Protein AF-Q5WGK2-F1 (afdb_monomer_lite)

Secondary structure (DSSP, 8-state):
---------S-HHHHHHHHHHHTPPP-PPPTT-EEEEEEE-TTEEEEEE-TT-PEEEEETTTEEEEE-TTT--EEEE---HHHHHHTEEGGGTEEEETTTTEEEEEEESSSTT---EE-TTSSSEEEEEE-TTSSEEEEEETTEEEEEE-

Radius of gyration: 17.13 Å; chains: 1; bounding box: 39×37×50 Å

pLDDT: mean 83.12, std 15.7, range [35.94, 97.88]

Organism: Shouchella clausii (strain KSM-K16) (NCBI:txid66692)

Structure (mmCIF, N/CA/C/O backbone):
data_AF-Q5WGK2-F1
#
_entry.id   AF-Q5WGK2-F1
#
loop_
_atom_site.group_PDB
_atom_site.id
_atom_site.type_symbol
_atom_site.label_atom_id
_atom_site.label_alt_id
_atom_site.label_comp_id
_atom_site.label_asym_id
_atom_site.label_entity_id
_atom_site.label_seq_id
_atom_site.pdbx_PDB_ins_code
_atom_site.Cartn_x
_atom_site.Cartn_y
_atom_site.Cartn_z
_atom_site.occupancy
_atom_site.B_iso_or_equiv
_atom_site.auth_seq_id
_atom_site.auth_comp_id
_atom_site.auth_asym_id
_atom_site.auth_atom_id
_atom_site.pdbx_PDB_model_num
ATOM 1 N N . MET A 1 1 ? 18.086 18.136 32.273 1.00 35.94 1 MET A N 1
ATOM 2 C CA . MET A 1 1 ? 16.801 17.404 32.231 1.00 35.94 1 MET A CA 1
ATOM 3 C C . MET A 1 1 ? 15.804 18.280 31.477 1.00 35.94 1 MET A C 1
ATOM 5 O O . MET A 1 1 ? 15.286 19.228 32.051 1.00 35.94 1 MET A O 1
ATOM 9 N N . PHE A 1 2 ? 15.633 18.073 30.169 1.00 38.12 2 PHE A N 1
ATOM 10 C CA . PHE A 1 2 ? 14.728 18.895 29.360 1.00 38.12 2 PHE A CA 1
ATOM 11 C C . PHE A 1 2 ? 13.293 18.396 29.560 1.00 38.12 2 PHE A C 1
ATOM 13 O O . PHE A 1 2 ? 12.923 17.337 29.058 1.00 38.12 2 PHE A O 1
ATOM 20 N N . LYS A 1 3 ? 12.485 19.131 30.333 1.00 44.16 3 LYS A N 1
ATOM 21 C CA . LYS A 1 3 ? 11.030 18.950 30.327 1.00 44.16 3 LYS A CA 1
ATOM 22 C C . LYS A 1 3 ? 10.516 19.526 29.011 1.00 44.16 3 LYS A C 1
ATOM 24 O O . LYS A 1 3 ? 10.320 20.732 28.906 1.00 44.16 3 LYS A O 1
ATOM 29 N N . ASN A 1 4 ? 10.322 18.674 28.007 1.00 47.16 4 ASN A N 1
ATOM 30 C CA . ASN A 1 4 ? 9.560 19.042 26.819 1.00 47.16 4 ASN A CA 1
ATOM 31 C C . ASN A 1 4 ? 8.103 19.252 27.236 1.00 47.16 4 ASN A C 1
ATOM 33 O O . ASN A 1 4 ? 7.303 18.320 27.239 1.00 47.16 4 ASN A O 1
ATOM 37 N N . ASN A 1 5 ? 7.771 20.483 27.615 1.00 51.44 5 ASN A N 1
ATOM 38 C CA . ASN A 1 5 ? 6.397 20.915 27.797 1.00 51.44 5 ASN A CA 1
ATOM 39 C C . ASN A 1 5 ? 5.806 21.122 26.395 1.00 51.44 5 ASN A C 1
ATOM 41 O O . ASN A 1 5 ? 5.775 22.240 25.886 1.00 51.44 5 ASN A O 1
ATOM 45 N N . LYS A 1 6 ? 5.451 20.027 25.710 1.00 65.31 6 LYS A N 1
ATOM 46 C CA . LYS A 1 6 ? 4.736 20.123 24.435 1.00 65.31 6 LYS A CA 1
ATOM 47 C C . LYS A 1 6 ? 3.353 20.677 24.749 1.00 65.31 6 LYS A C 1
ATOM 49 O O . LYS A 1 6 ? 2.515 19.972 25.300 1.00 65.31 6 LYS A O 1
ATOM 54 N N . GLN A 1 7 ? 3.171 21.959 24.455 1.00 73.75 7 GLN A N 1
ATOM 55 C CA . GLN A 1 7 ? 1.871 22.609 24.474 1.00 73.75 7 GLN A CA 1
ATOM 56 C C . GLN A 1 7 ? 0.924 21.777 23.607 1.00 73.75 7 GLN A C 1
ATOM 58 O O . GLN A 1 7 ? 1.275 21.407 22.486 1.00 73.75 7 GLN A O 1
ATOM 63 N N . GLU A 1 8 ? -0.224 21.410 24.165 1.00 82.06 8 GLU A N 1
ATOM 64 C CA . GLU A 1 8 ? -1.233 20.648 23.441 1.00 82.06 8 GLU A CA 1
ATOM 65 C C . GLU A 1 8 ? -1.736 21.492 22.263 1.00 82.06 8 GLU A C 1
ATOM 67 O O . GLU A 1 8 ? -2.220 22.605 22.462 1.00 82.06 8 GLU A O 1
ATOM 72 N N . ILE A 1 9 ? -1.554 20.985 21.043 1.00 86.06 9 ILE A N 1
ATOM 73 C CA . ILE A 1 9 ? -1.866 21.701 19.795 1.00 86.06 9 ILE A CA 1
ATOM 74 C C . ILE A 1 9 ? -3.283 21.407 19.292 1.00 86.06 9 ILE A C 1
ATOM 76 O O . ILE A 1 9 ? -3.772 22.104 18.408 1.00 86.06 9 ILE A O 1
ATOM 80 N N . ARG A 1 10 ? -3.926 20.362 19.824 1.00 83.38 10 ARG A N 1
ATOM 81 C CA . ARG A 1 10 ? -5.253 19.908 19.399 1.00 83.38 10 ARG A CA 1
ATOM 82 C C . ARG A 1 10 ? -6.356 20.711 20.081 1.00 83.38 10 ARG A C 1
ATOM 84 O O . ARG A 1 10 ? -6.266 21.068 21.253 1.00 83.38 10 ARG A O 1
ATOM 91 N N . THR A 1 11 ? -7.433 20.949 19.346 1.00 89.38 11 THR A N 1
ATOM 92 C CA . THR A 1 11 ? -8.671 21.548 19.849 1.00 89.38 11 THR A CA 1
ATOM 93 C C . THR A 1 11 ? -9.351 20.642 20.879 1.00 89.38 11 THR A C 1
ATOM 95 O O . THR A 1 11 ? -9.173 19.423 20.890 1.00 89.38 11 THR A O 1
ATOM 98 N N . ASN A 1 12 ? -10.225 21.218 21.710 1.00 91.12 12 ASN A N 1
ATOM 99 C CA . ASN A 1 12 ? -11.033 20.444 22.664 1.00 91.12 12 ASN A CA 1
ATOM 100 C C . ASN A 1 12 ? -11.881 19.357 21.978 1.00 91.12 12 ASN A C 1
ATOM 102 O O . ASN A 1 12 ? -12.095 18.291 22.549 1.00 91.12 12 ASN A O 1
ATOM 106 N N . TYR A 1 13 ? -12.348 19.613 20.752 1.00 85.81 13 TYR A N 1
ATOM 107 C CA . TYR A 1 13 ? -13.094 18.637 19.959 1.00 85.81 13 TYR A CA 1
ATOM 108 C C . TYR A 1 13 ? -12.216 17.446 19.550 1.00 85.81 13 TYR A C 1
ATOM 110 O O . TYR A 1 13 ? -12.605 16.296 19.745 1.00 85.81 13 TYR A O 1
ATOM 118 N N . GLU A 1 14 ? -11.009 17.706 19.046 1.00 78.12 14 GLU A N 1
ATOM 119 C CA . GLU A 1 14 ? -10.044 16.663 18.674 1.00 78.12 14 GLU A CA 1
ATOM 120 C C . GLU A 1 14 ? -9.573 15.854 19.888 1.00 78.12 14 GLU A C 1
ATOM 122 O O . GLU A 1 14 ? -9.419 14.637 19.796 1.00 78.12 14 GLU A O 1
ATOM 127 N N . LEU A 1 15 ? -9.400 16.502 21.044 1.00 80.81 15 LEU A N 1
ATOM 128 C CA . LEU A 1 15 ? -9.087 15.823 22.303 1.00 80.81 15 LEU A CA 1
ATOM 129 C C . LEU A 1 15 ? -10.228 14.907 22.761 1.00 80.81 15 LEU A C 1
ATOM 131 O O . LEU A 1 15 ? -9.974 13.766 23.145 1.00 80.81 15 LEU A O 1
ATOM 135 N N . ALA A 1 16 ? -11.480 15.360 22.662 1.00 87.75 16 ALA A N 1
ATOM 136 C CA . ALA A 1 16 ? -12.644 14.535 22.979 1.00 87.75 16 ALA A CA 1
ATOM 137 C C . ALA A 1 16 ? -12.796 13.349 22.008 1.00 87.75 16 ALA A C 1
ATOM 139 O O . ALA A 1 16 ? -13.128 12.238 22.429 1.00 87.75 16 ALA A O 1
ATOM 140 N N . LEU A 1 17 ? -12.519 13.554 20.714 1.00 84.19 17 LEU A N 1
ATOM 141 C CA . LEU A 1 17 ? -12.471 12.473 19.726 1.00 84.19 17 LEU A CA 1
ATOM 142 C C . LEU A 1 17 ? -11.374 11.457 20.051 1.00 84.19 17 LEU A C 1
ATOM 144 O O . LEU A 1 17 ? -11.634 10.255 20.000 1.00 84.19 17 LEU A O 1
ATOM 148 N N . LEU A 1 18 ? -10.176 11.922 20.414 1.00 79.25 18 LEU A N 1
ATOM 149 C CA . LEU A 1 18 ? -9.067 11.059 20.810 1.00 79.25 18 LEU A CA 1
ATOM 150 C C . LEU A 1 18 ? -9.422 10.228 22.043 1.00 79.25 18 LEU A C 1
ATOM 152 O O . LEU A 1 18 ? -9.236 9.015 22.029 1.00 79.25 18 LEU A O 1
ATOM 156 N N . GLU A 1 19 ? -9.958 10.858 23.089 1.00 85.00 19 GLU A N 1
ATOM 157 C CA . GLU A 1 19 ? -10.372 10.163 24.308 1.00 85.00 19 GLU A CA 1
ATOM 158 C C . GLU A 1 19 ? -11.452 9.115 24.004 1.00 85.00 19 GLU A C 1
ATOM 160 O O . GLU A 1 19 ? -11.377 7.978 24.479 1.00 85.00 19 GLU A O 1
ATOM 165 N N . LYS A 1 20 ? -12.439 9.470 23.170 1.00 87.00 20 LYS A N 1
ATOM 166 C CA . LYS A 1 20 ? -13.467 8.532 22.714 1.00 87.00 20 LYS A CA 1
ATOM 167 C C . LYS A 1 20 ? -12.835 7.348 21.987 1.00 87.00 20 LYS A C 1
ATOM 169 O O . LYS A 1 20 ? -13.149 6.216 22.339 1.00 87.00 20 LYS A O 1
ATOM 174 N N . ALA A 1 21 ? -11.941 7.597 21.030 1.00 80.94 21 ALA A N 1
ATOM 175 C CA . ALA A 1 21 ? -11.262 6.561 20.254 1.00 80.94 21 ALA A CA 1
ATOM 176 C C . ALA A 1 21 ? -10.399 5.642 21.135 1.00 80.94 21 ALA A C 1
ATOM 178 O O . ALA A 1 21 ? -10.451 4.427 20.983 1.00 80.94 21 ALA A O 1
ATOM 179 N N . GLN A 1 22 ? -9.665 6.196 22.105 1.00 77.94 22 GLN A N 1
ATOM 180 C CA . GLN A 1 22 ? -8.833 5.432 23.046 1.00 77.94 22 GLN A CA 1
ATOM 181 C C . GLN A 1 22 ? -9.642 4.502 23.957 1.00 77.94 22 GLN A C 1
ATOM 183 O O . GLN A 1 22 ? -9.124 3.480 24.404 1.00 77.94 22 GLN A O 1
ATOM 188 N N . LYS A 1 23 ? -10.905 4.842 24.234 1.00 85.94 23 LYS A N 1
ATOM 189 C CA . LYS A 1 23 ? -11.835 3.999 25.000 1.00 85.94 23 LYS A CA 1
ATOM 190 C C . LYS A 1 23 ? -12.521 2.930 24.145 1.00 85.94 23 LYS A C 1
ATOM 192 O O . LYS A 1 23 ? -13.192 2.064 24.703 1.00 85.94 23 LYS A O 1
ATOM 197 N N . MET A 1 24 ? -12.402 2.983 22.816 1.00 83.81 24 MET A N 1
ATOM 198 C CA . MET A 1 24 ? -13.011 1.977 21.946 1.00 83.81 24 MET A CA 1
ATOM 199 C C . MET A 1 24 ? -12.245 0.659 22.044 1.00 83.81 24 MET A C 1
ATOM 201 O O . MET A 1 24 ? -11.018 0.617 22.023 1.00 83.81 24 MET A O 1
ATOM 205 N N . ILE A 1 25 ? -12.995 -0.437 22.116 1.00 81.88 25 ILE A N 1
ATOM 206 C CA . ILE A 1 25 ? -12.448 -1.789 22.022 1.00 81.88 25 ILE A CA 1
ATOM 207 C C . ILE A 1 25 ? -12.449 -2.163 20.538 1.00 81.88 25 ILE A C 1
ATOM 209 O O . ILE A 1 25 ? -13.521 -2.068 19.933 1.00 81.88 25 ILE A O 1
ATOM 213 N N . PRO A 1 26 ? -11.316 -2.595 19.947 1.00 75.44 26 PRO A N 1
ATOM 214 C CA . PRO A 1 26 ? -11.276 -3.065 18.567 1.00 75.44 26 PRO A CA 1
ATOM 215 C C . PRO A 1 26 ? -12.387 -4.084 18.307 1.00 75.44 26 PRO A C 1
ATOM 217 O O . PRO A 1 26 ? -12.514 -5.072 19.029 1.00 75.44 26 PRO A O 1
ATOM 220 N N . GLN A 1 27 ? -13.213 -3.808 17.304 1.00 79.06 27 GLN A N 1
ATOM 221 C CA . GLN A 1 27 ? -14.273 -4.702 16.851 1.00 79.06 27 GLN A CA 1
ATOM 222 C C . GLN A 1 27 ? -13.919 -5.246 15.471 1.00 79.06 27 GLN A C 1
ATOM 224 O O . GLN A 1 27 ? -13.028 -4.728 14.793 1.00 79.06 27 GLN A O 1
ATOM 229 N N . VAL A 1 28 ? -14.651 -6.271 15.038 1.00 81.94 28 VAL A N 1
ATOM 230 C CA . VAL A 1 28 ? -14.631 -6.672 13.630 1.00 81.94 28 VAL A CA 1
ATOM 231 C C . VAL A 1 28 ? -15.044 -5.486 12.744 1.00 81.94 28 VAL A C 1
ATOM 233 O O . VAL A 1 28 ? -15.885 -4.682 13.167 1.00 81.94 28 VAL A O 1
ATOM 236 N N . PRO A 1 29 ? -14.467 -5.348 11.537 1.00 83.56 29 PRO A N 1
ATOM 237 C CA . PRO A 1 29 ? -14.863 -4.298 10.607 1.00 83.56 29 PRO A CA 1
ATOM 238 C C . PRO A 1 29 ? -16.385 -4.296 10.380 1.00 83.56 29 PRO A C 1
ATOM 240 O O . PRO A 1 29 ? -16.986 -5.369 10.268 1.00 83.56 29 PRO A O 1
ATOM 243 N N . PRO A 1 30 ? -17.031 -3.117 10.339 1.00 84.75 30 PRO A N 1
ATOM 244 C CA . PRO A 1 30 ? -18.463 -3.036 10.095 1.00 84.75 30 PRO A CA 1
ATOM 245 C C . PRO A 1 30 ? -18.776 -3.445 8.655 1.00 84.75 30 PRO A C 1
ATOM 247 O O . PRO A 1 30 ? -18.051 -3.079 7.731 1.00 84.75 30 PRO A O 1
ATOM 250 N N . LEU A 1 31 ? -19.900 -4.133 8.445 1.00 84.50 31 LEU A N 1
ATOM 251 C CA . LEU A 1 31 ? -20.378 -4.433 7.095 1.00 84.50 31 LEU A CA 1
ATOM 252 C C . LEU A 1 31 ? -20.529 -3.140 6.264 1.00 84.50 31 LEU A C 1
ATOM 254 O O . LEU A 1 31 ? -20.950 -2.117 6.810 1.00 84.50 31 LEU A O 1
ATOM 258 N N . PRO A 1 32 ? -20.231 -3.169 4.951 1.00 88.75 32 PRO A N 1
ATOM 259 C CA . PRO A 1 32 ? -19.811 -4.332 4.153 1.00 88.75 32 PRO A CA 1
ATOM 260 C C . PRO A 1 32 ? -18.329 -4.726 4.286 1.00 88.75 32 PRO A C 1
ATOM 262 O O . PRO A 1 32 ? -17.939 -5.761 3.756 1.00 88.75 32 PRO A O 1
ATOM 265 N N . TRP A 1 33 ? -17.518 -3.950 5.006 1.00 88.62 33 TRP A N 1
ATOM 266 C CA . TRP A 1 33 ? -16.079 -4.171 5.095 1.00 88.62 33 TRP A CA 1
ATOM 267 C C . TRP A 1 33 ? -15.734 -5.479 5.799 1.00 88.62 33 TRP A C 1
ATOM 269 O O . TRP A 1 33 ? -16.284 -5.816 6.848 1.00 88.62 33 TRP A O 1
ATOM 279 N N . ARG A 1 34 ? -14.772 -6.203 5.234 1.00 88.12 34 ARG A N 1
ATOM 280 C CA . ARG A 1 34 ? -14.210 -7.432 5.798 1.00 88.12 34 ARG A CA 1
ATOM 281 C C . ARG A 1 34 ? -12.701 -7.399 5.654 1.00 88.12 34 ARG A C 1
ATOM 283 O O . ARG A 1 34 ? -12.185 -6.831 4.696 1.00 88.12 34 ARG A O 1
ATOM 290 N N . GLN A 1 35 ? -11.992 -8.010 6.600 1.00 88.31 35 GLN A N 1
ATOM 291 C CA . GLN A 1 35 ? -10.575 -8.294 6.396 1.00 88.31 35 GLN A CA 1
ATOM 292 C C . GLN A 1 35 ? -10.460 -9.279 5.231 1.00 88.31 35 GLN A C 1
ATOM 294 O O . GLN A 1 35 ? -11.032 -10.366 5.293 1.00 88.31 35 GLN A O 1
ATOM 299 N N . GLN A 1 36 ? -9.747 -8.872 4.186 1.00 88.44 36 GLN A N 1
ATOM 300 C CA . GLN A 1 36 ? -9.666 -9.605 2.933 1.00 88.44 36 GLN A CA 1
ATOM 301 C C . GLN A 1 36 ? -8.393 -10.441 2.848 1.00 88.44 36 GLN A C 1
ATOM 303 O O . GLN A 1 36 ? -8.455 -11.642 2.606 1.00 88.44 36 GLN A O 1
ATOM 308 N N . THR A 1 37 ? -7.234 -9.821 3.067 1.00 88.81 37 THR A N 1
ATOM 309 C CA . THR A 1 37 ? -5.951 -10.522 3.001 1.00 88.81 37 THR A CA 1
ATOM 310 C C . THR A 1 37 ? -4.912 -9.905 3.932 1.00 88.81 37 THR A C 1
ATOM 312 O O . THR A 1 37 ? -5.031 -8.752 4.358 1.00 88.81 37 THR A O 1
ATOM 315 N N . VAL A 1 38 ? -3.898 -10.701 4.265 1.00 88.44 38 VAL A N 1
ATOM 316 C CA . VAL A 1 38 ? -2.712 -10.284 5.015 1.00 88.44 38 VAL A CA 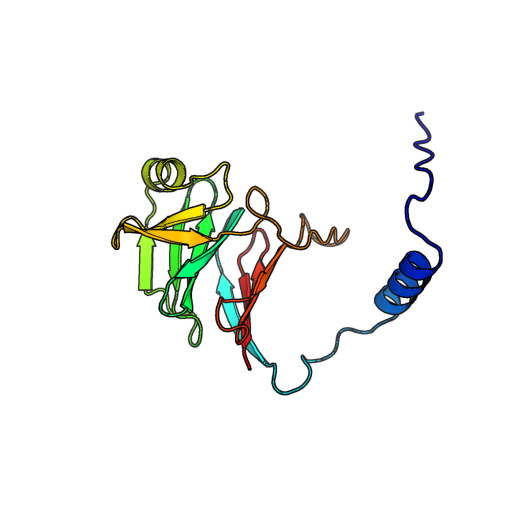1
ATOM 317 C C . VAL A 1 38 ? -1.498 -10.616 4.163 1.00 88.44 38 VAL A C 1
ATOM 319 O O . VAL A 1 38 ? -1.255 -11.776 3.837 1.00 88.44 38 VAL A O 1
ATOM 322 N N . LEU A 1 39 ? -0.732 -9.591 3.810 1.00 89.62 39 LEU A N 1
ATOM 323 C CA . LEU A 1 39 ? 0.481 -9.713 3.017 1.00 89.62 39 LEU A CA 1
ATOM 324 C C . LEU A 1 39 ? 1.687 -9.601 3.938 1.00 89.62 39 LEU A C 1
ATOM 326 O O . LEU A 1 39 ? 1.907 -8.559 4.550 1.00 89.62 39 LEU A O 1
ATOM 330 N N . SER A 1 40 ? 2.490 -10.656 4.024 1.00 84.88 40 SER A N 1
ATOM 331 C CA . SER A 1 40 ? 3.766 -10.607 4.739 1.00 84.88 40 SER A CA 1
ATOM 332 C C . SER A 1 40 ? 4.857 -10.039 3.837 1.00 84.88 40 SER A C 1
ATOM 334 O O . SER A 1 40 ? 5.131 -10.581 2.765 1.00 84.88 40 SER A O 1
ATOM 336 N N . ALA A 1 41 ? 5.512 -8.970 4.285 1.00 83.69 41 ALA A N 1
ATOM 337 C CA . ALA A 1 41 ? 6.649 -8.376 3.593 1.00 83.69 41 ALA A CA 1
ATOM 338 C C . ALA A 1 41 ? 7.569 -7.683 4.602 1.00 83.69 41 ALA A C 1
ATOM 340 O O . ALA A 1 41 ? 7.106 -6.976 5.486 1.00 83.69 41 ALA A O 1
ATOM 341 N N . SER A 1 42 ? 8.879 -7.875 4.476 1.00 82.25 42 SER A N 1
ATOM 342 C CA . SER A 1 42 ? 9.841 -7.219 5.365 1.00 82.25 42 SER A CA 1
ATOM 343 C C . SER A 1 42 ? 10.173 -5.822 4.852 1.00 82.25 42 SER A C 1
ATOM 345 O O . SER A 1 42 ? 10.418 -5.641 3.658 1.00 82.25 42 SER A O 1
ATOM 347 N N . GLY A 1 43 ? 10.216 -4.848 5.758 1.00 85.38 43 GLY A N 1
ATOM 348 C CA . GLY A 1 43 ? 10.702 -3.499 5.485 1.00 85.38 43 GLY A CA 1
ATOM 349 C C . GLY A 1 43 ? 9.819 -2.695 4.537 1.00 85.38 43 GLY A C 1
ATOM 350 O O . GLY A 1 43 ? 10.358 -1.923 3.752 1.00 85.38 43 GLY A O 1
ATOM 351 N N . VAL A 1 44 ? 8.494 -2.888 4.558 1.00 88.94 44 VAL A N 1
ATOM 352 C CA . VAL A 1 44 ? 7.581 -2.104 3.706 1.00 88.94 44 VAL A CA 1
ATOM 353 C C . VAL A 1 44 ? 7.665 -0.622 4.078 1.00 88.94 44 VAL A C 1
ATOM 355 O O . VAL A 1 44 ? 7.392 -0.251 5.220 1.00 88.94 44 VAL A O 1
ATOM 358 N N . ILE A 1 45 ? 8.028 0.212 3.102 1.00 87.81 45 ILE A N 1
ATOM 359 C CA . ILE A 1 45 ? 8.151 1.671 3.243 1.00 87.81 45 ILE A CA 1
ATOM 360 C C . ILE A 1 45 ? 7.0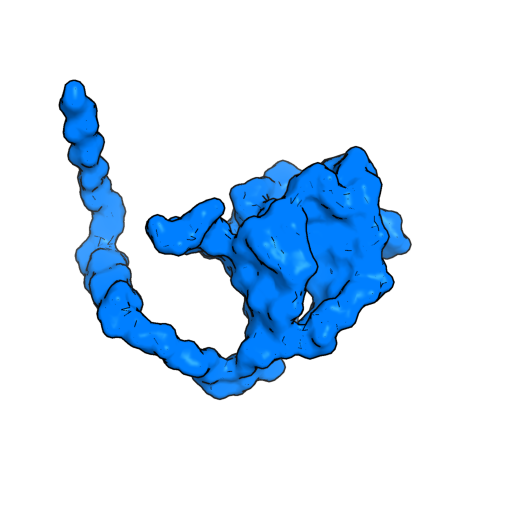73 2.432 2.482 1.00 87.81 45 ILE A C 1
ATOM 362 O O . ILE A 1 45 ? 6.733 3.543 2.882 1.00 87.81 45 ILE A O 1
ATOM 366 N N . ALA A 1 46 ? 6.508 1.839 1.434 1.00 90.25 46 ALA A N 1
ATOM 367 C CA . ALA A 1 46 ? 5.427 2.426 0.660 1.00 90.25 46 ALA A CA 1
ATOM 368 C C . ALA A 1 46 ? 4.554 1.339 0.038 1.00 90.25 46 ALA A C 1
ATOM 370 O O . ALA A 1 46 ? 4.967 0.184 -0.098 1.00 90.25 46 ALA A O 1
ATOM 371 N N . ALA A 1 47 ? 3.332 1.704 -0.315 1.00 93.00 47 ALA A N 1
ATOM 372 C CA . ALA A 1 47 ? 2.394 0.821 -0.972 1.00 93.00 47 ALA A CA 1
ATOM 373 C C . ALA A 1 47 ? 1.405 1.604 -1.839 1.00 93.00 47 ALA A C 1
ATOM 375 O O . ALA A 1 47 ? 1.216 2.803 -1.648 1.00 93.00 47 ALA A O 1
ATOM 376 N N . GLY A 1 48 ? 0.762 0.913 -2.773 1.00 93.56 48 GLY A N 1
ATOM 377 C CA . GLY A 1 48 ? -0.220 1.497 -3.682 1.00 93.56 48 GLY A CA 1
ATOM 378 C C . GLY A 1 48 ? -1.017 0.428 -4.420 1.00 93.56 48 GLY A C 1
ATOM 379 O O . GLY A 1 48 ? -0.932 -0.760 -4.091 1.00 93.56 48 GLY A O 1
ATOM 380 N N . TRP A 1 49 ? -1.779 0.862 -5.422 1.00 95.94 49 TRP A N 1
ATOM 381 C CA . TRP A 1 49 ? -2.564 -0.010 -6.293 1.00 95.94 49 TRP A CA 1
ATOM 382 C C . TRP A 1 49 ? -2.287 0.297 -7.757 1.00 95.94 49 TRP A C 1
ATOM 384 O O . TRP A 1 49 ? -2.150 1.463 -8.117 1.00 95.94 49 TRP A O 1
ATOM 394 N N . ASP A 1 50 ? -2.248 -0.745 -8.586 1.00 96.12 50 ASP A N 1
ATOM 395 C CA . ASP A 1 50 ? -2.295 -0.588 -10.039 1.00 96.12 50 ASP A CA 1
ATOM 396 C C . ASP A 1 50 ? -3.743 -0.383 -10.515 1.00 96.12 50 ASP A C 1
ATOM 398 O O . ASP A 1 50 ? -4.708 -0.458 -9.747 1.00 96.12 50 ASP A O 1
ATOM 402 N N . SER A 1 51 ? -3.908 -0.152 -11.811 1.00 94.38 51 SER A N 1
ATOM 403 C CA . SER A 1 51 ? -5.192 0.023 -12.497 1.00 94.38 51 SER A CA 1
ATOM 404 C C . SER A 1 51 ? -6.130 -1.180 -12.394 1.00 94.38 51 SER A C 1
ATOM 406 O O . SER A 1 51 ? -7.334 -1.038 -12.606 1.00 94.38 51 SER A O 1
ATOM 408 N N . LYS A 1 52 ? -5.607 -2.366 -12.065 1.00 95.19 52 LYS A N 1
ATOM 409 C CA . LYS A 1 52 ? -6.383 -3.589 -11.810 1.00 95.19 52 LYS A CA 1
ATOM 410 C C . LYS A 1 52 ? -6.646 -3.806 -10.319 1.00 95.19 52 LYS A C 1
ATOM 412 O O . LYS A 1 52 ? -7.186 -4.841 -9.937 1.00 95.19 52 LYS A O 1
ATOM 417 N N . GLU A 1 53 ? -6.263 -2.844 -9.489 1.00 93.62 53 GLU A N 1
ATOM 418 C CA . GLU A 1 53 ? -6.274 -2.909 -8.037 1.00 93.62 53 GLU A CA 1
ATOM 419 C C . GLU A 1 53 ? -5.510 -4.104 -7.459 1.00 93.62 53 GLU A C 1
ATOM 421 O O . GLU A 1 53 ? -5.877 -4.639 -6.406 1.00 93.62 53 GLU A O 1
ATOM 426 N N . ASN A 1 54 ? -4.434 -4.526 -8.119 1.00 96.50 54 ASN A N 1
ATOM 427 C CA . ASN A 1 54 ? -3.415 -5.325 -7.459 1.00 96.50 54 ASN A CA 1
ATOM 428 C C . ASN A 1 54 ? -2.635 -4.434 -6.500 1.00 96.50 54 ASN A C 1
ATOM 430 O O . ASN A 1 54 ? -2.433 -3.248 -6.742 1.00 96.50 54 ASN A O 1
ATOM 434 N N . ILE A 1 55 ? -2.182 -5.028 -5.408 1.00 96.38 55 ILE A N 1
ATOM 435 C CA . ILE A 1 55 ? -1.473 -4.343 -4.341 1.00 96.38 55 ILE A CA 1
ATOM 436 C C . ILE A 1 55 ? 0.014 -4.343 -4.640 1.00 96.38 55 ILE A C 1
ATOM 438 O O . ILE A 1 55 ? 0.635 -5.405 -4.762 1.00 96.38 55 ILE A O 1
ATOM 442 N N . ILE A 1 56 ? 0.586 -3.147 -4.651 1.00 96.50 56 ILE A N 1
ATOM 443 C CA . ILE A 1 56 ? 2.016 -2.918 -4.758 1.00 96.50 56 ILE A CA 1
ATOM 444 C C . ILE A 1 56 ? 2.556 -2.666 -3.356 1.00 96.50 56 ILE A C 1
ATOM 446 O O . ILE A 1 56 ? 2.078 -1.775 -2.659 1.00 96.50 56 ILE A O 1
ATOM 450 N N . LEU A 1 57 ? 3.547 -3.457 -2.942 1.00 95.31 57 LEU A N 1
ATOM 451 C CA . LEU A 1 57 ? 4.308 -3.242 -1.710 1.00 95.31 57 LEU A CA 1
ATOM 452 C C . LEU A 1 57 ? 5.759 -2.942 -2.067 1.00 95.31 57 LEU A C 1
ATOM 454 O O . LEU A 1 57 ? 6.421 -3.779 -2.680 1.00 95.31 57 LEU A O 1
ATOM 458 N N . ILE A 1 58 ? 6.256 -1.785 -1.643 1.00 94.69 58 ILE A N 1
ATOM 459 C CA . ILE A 1 58 ? 7.633 -1.332 -1.836 1.00 94.69 58 ILE A CA 1
ATOM 460 C C . ILE A 1 58 ? 8.377 -1.509 -0.516 1.00 94.69 58 ILE A C 1
ATOM 462 O O . ILE A 1 58 ? 7.979 -0.965 0.518 1.00 94.69 58 ILE A O 1
ATOM 466 N N . SER A 1 59 ? 9.458 -2.280 -0.553 1.00 92.31 59 SER A N 1
ATOM 467 C CA . SER A 1 59 ? 10.284 -2.601 0.604 1.00 92.31 59 SER A CA 1
ATOM 468 C C . SER A 1 59 ? 11.653 -1.936 0.500 1.00 92.31 59 SER A C 1
ATOM 470 O O . SER A 1 59 ? 12.356 -2.110 -0.496 1.00 92.31 59 SER A O 1
ATOM 472 N N . SER A 1 60 ? 12.082 -1.272 1.572 1.00 86.31 60 SER A N 1
ATOM 473 C CA . SER A 1 60 ? 13.449 -0.759 1.685 1.00 86.31 60 SER A CA 1
ATOM 474 C C . SER A 1 60 ? 14.454 -1.902 1.538 1.00 86.31 60 SER A C 1
ATOM 476 O O . SER A 1 60 ? 14.303 -2.951 2.173 1.00 86.31 60 SER A O 1
ATOM 478 N N . ASN A 1 61 ? 15.465 -1.711 0.686 1.00 87.19 61 ASN A N 1
ATOM 479 C CA . ASN A 1 61 ? 16.538 -2.676 0.427 1.00 87.19 61 ASN A CA 1
ATOM 480 C C . ASN A 1 61 ? 16.067 -4.085 -0.006 1.00 87.19 61 ASN A C 1
ATOM 482 O O . ASN A 1 61 ? 16.794 -5.065 0.163 1.00 87.19 61 ASN A O 1
ATOM 486 N N . SER A 1 62 ? 14.843 -4.234 -0.531 1.00 92.00 62 SER A N 1
ATOM 487 C CA . SER A 1 62 ? 14.327 -5.545 -0.962 1.00 92.00 62 SER A CA 1
ATOM 488 C C . SER A 1 62 ? 13.499 -5.516 -2.253 1.00 92.00 62 SER A C 1
ATOM 490 O O . SER A 1 62 ? 12.970 -6.555 -2.661 1.00 92.00 62 SER A O 1
ATOM 492 N N . GLY A 1 63 ? 13.382 -4.351 -2.887 1.00 95.38 63 GLY A N 1
ATOM 493 C CA . GLY A 1 63 ? 12.587 -4.143 -4.094 1.00 95.38 63 GLY A CA 1
ATOM 494 C C . GLY A 1 63 ? 11.087 -4.058 -3.808 1.00 95.38 63 GLY A C 1
ATOM 495 O O . GLY A 1 63 ? 10.676 -3.676 -2.710 1.00 95.38 63 GLY A O 1
ATOM 496 N N . TYR A 1 64 ? 10.249 -4.448 -4.767 1.00 96.62 64 TYR A N 1
ATOM 497 C CA . TYR A 1 64 ? 8.791 -4.373 -4.637 1.00 96.62 64 TYR A CA 1
ATOM 498 C C . TYR A 1 64 ? 8.092 -5.674 -5.063 1.00 96.62 64 TYR A C 1
ATOM 500 O O . TYR A 1 64 ? 8.656 -6.532 -5.746 1.00 96.62 64 TYR A O 1
ATOM 508 N N . SER A 1 65 ? 6.848 -5.870 -4.627 1.00 97.25 65 SER A N 1
ATOM 509 C CA . SER A 1 65 ? 5.974 -6.936 -5.136 1.00 97.25 65 SER A CA 1
ATOM 510 C C . SER A 1 65 ? 4.632 -6.410 -5.605 1.00 97.25 65 SER A C 1
ATOM 512 O O . SER A 1 65 ? 4.114 -5.450 -5.044 1.00 97.25 65 SER A O 1
ATOM 514 N N . ILE A 1 66 ? 4.054 -7.120 -6.573 1.00 97.50 66 ILE A N 1
ATOM 515 C CA . ILE A 1 66 ? 2.665 -6.973 -7.010 1.00 97.50 66 ILE A CA 1
ATOM 516 C C . ILE A 1 66 ? 1.904 -8.202 -6.520 1.00 97.50 66 ILE A C 1
ATOM 518 O O . ILE A 1 66 ? 2.353 -9.336 -6.711 1.00 97.50 66 ILE A O 1
ATOM 522 N N . ASN A 1 67 ? 0.770 -7.991 -5.862 1.00 96.94 67 ASN A N 1
ATOM 523 C CA . ASN A 1 67 ? 0.006 -9.042 -5.202 1.00 96.94 67 ASN A CA 1
ATOM 524 C C . ASN A 1 67 ? -1.472 -8.878 -5.541 1.00 96.94 67 ASN A C 1
ATOM 526 O O . ASN A 1 67 ? -2.002 -7.771 -5.510 1.00 96.94 67 ASN A O 1
ATOM 530 N N . HIS A 1 68 ? -2.156 -9.973 -5.830 1.00 95.38 68 HIS A N 1
ATOM 531 C CA . HIS A 1 68 ? -3.585 -9.954 -6.074 1.00 95.38 68 HIS A CA 1
ATOM 532 C C . HIS A 1 68 ? -4.315 -9.507 -4.799 1.00 95.38 68 HIS A C 1
ATOM 534 O O . HIS A 1 68 ? -4.165 -10.119 -3.741 1.00 95.38 68 HIS A O 1
ATOM 540 N N . SER A 1 69 ? -5.140 -8.465 -4.886 1.00 88.44 69 SER A N 1
ATOM 541 C CA . SER A 1 69 ? -5.784 -7.839 -3.718 1.00 88.44 69 SER A CA 1
ATOM 542 C C . SER A 1 69 ? -6.728 -8.764 -2.954 1.00 88.44 69 SER A C 1
ATOM 544 O O . SER A 1 69 ? -6.757 -8.755 -1.726 1.00 88.44 69 SER A O 1
ATOM 546 N N . MET A 1 70 ? -7.490 -9.586 -3.676 1.00 87.50 70 MET A N 1
ATOM 547 C CA . MET A 1 70 ? -8.479 -10.482 -3.068 1.00 87.50 70 MET A CA 1
ATOM 548 C C . MET A 1 70 ? -7.861 -11.720 -2.402 1.00 87.50 70 MET A C 1
ATOM 550 O O . MET A 1 70 ? -8.264 -12.099 -1.306 1.00 87.50 70 MET A O 1
ATOM 554 N N . THR A 1 71 ? -6.896 -12.372 -3.054 1.00 90.62 71 THR A N 1
ATOM 555 C CA . THR A 1 71 ? -6.323 -13.648 -2.590 1.00 90.62 71 THR A CA 1
ATOM 556 C C . THR A 1 71 ? -5.032 -13.463 -1.796 1.00 90.62 71 THR A C 1
ATOM 558 O O . THR A 1 71 ? -4.640 -14.347 -1.042 1.00 90.62 71 THR A O 1
ATOM 561 N N . GLY A 1 72 ? -4.359 -12.323 -1.955 1.00 90.50 72 GLY A N 1
ATOM 562 C CA . GLY A 1 72 ? -3.003 -12.095 -1.466 1.00 90.50 72 GLY A CA 1
ATOM 563 C C . GLY A 1 72 ? -1.917 -12.840 -2.244 1.00 90.50 72 GLY A C 1
ATOM 564 O O . GLY A 1 72 ? -0.756 -12.813 -1.840 1.00 90.50 72 GLY A O 1
ATOM 565 N N . GLU A 1 73 ? -2.262 -13.515 -3.344 1.00 94.94 73 GLU A N 1
ATOM 566 C CA . GLU A 1 73 ? -1.290 -14.235 -4.163 1.00 94.94 73 GLU A CA 1
ATOM 567 C C . GLU A 1 73 ? -0.279 -13.264 -4.775 1.00 94.94 73 GLU A C 1
ATOM 569 O O . GLU A 1 73 ? -0.643 -12.242 -5.357 1.00 94.94 73 GLU A O 1
ATOM 574 N N . ARG A 1 74 ? 1.009 -13.585 -4.666 1.00 95.94 74 ARG A N 1
ATOM 575 C CA . ARG A 1 74 ? 2.064 -12.755 -5.240 1.00 95.94 74 ARG A CA 1
ATOM 576 C C . ARG A 1 74 ? 2.167 -12.998 -6.742 1.00 95.94 74 ARG A C 1
ATOM 578 O O . ARG A 1 74 ? 2.654 -14.043 -7.161 1.00 95.94 74 ARG A O 1
ATOM 585 N N . ILE A 1 75 ? 1.780 -11.993 -7.518 1.00 96.94 75 ILE A N 1
ATOM 586 C CA . ILE A 1 75 ? 1.858 -11.979 -8.982 1.00 96.94 75 ILE A CA 1
ATOM 587 C C . ILE A 1 75 ? 3.313 -11.792 -9.421 1.00 96.94 75 ILE A C 1
ATOM 589 O O . ILE A 1 75 ? 3.791 -12.473 -10.324 1.00 96.94 75 ILE A O 1
ATOM 593 N N . LEU A 1 76 ? 4.033 -10.883 -8.758 1.00 96.62 76 LEU A N 1
ATOM 594 C CA . LEU A 1 76 ? 5.414 -10.549 -9.093 1.00 96.62 76 LEU A CA 1
ATOM 595 C C . LEU A 1 76 ? 6.222 -10.197 -7.842 1.00 96.62 76 LEU A C 1
ATOM 597 O O . LEU A 1 76 ? 5.705 -9.617 -6.884 1.00 96.62 76 LEU A O 1
ATOM 601 N N . ARG A 1 77 ? 7.517 -10.533 -7.862 1.00 96.12 77 ARG A N 1
ATOM 602 C CA . ARG A 1 77 ? 8.517 -9.985 -6.941 1.00 96.12 77 ARG A CA 1
ATOM 603 C C . ARG A 1 77 ? 9.745 -9.544 -7.720 1.00 96.12 77 ARG A C 1
ATOM 605 O O . ARG A 1 77 ? 10.472 -10.403 -8.214 1.00 96.12 77 ARG A O 1
ATOM 612 N N . ASP A 1 78 ? 10.002 -8.245 -7.725 1.00 96.88 78 ASP A N 1
ATOM 613 C CA . ASP A 1 78 ? 11.294 -7.698 -8.112 1.00 96.88 78 ASP A CA 1
ATOM 614 C C . ASP A 1 78 ? 12.142 -7.501 -6.843 1.00 96.88 78 ASP A C 1
ATOM 616 O O . ASP A 1 78 ? 11.633 -7.132 -5.781 1.00 96.88 78 ASP A O 1
ATOM 620 N N . ARG A 1 79 ? 13.429 -7.833 -6.925 1.00 96.31 79 ARG A N 1
ATOM 621 C CA . ARG A 1 79 ? 14.400 -7.657 -5.834 1.00 96.31 79 ARG A CA 1
ATOM 622 C C . ARG A 1 79 ? 15.472 -6.623 -6.169 1.00 96.31 79 ARG A C 1
ATOM 624 O O . ARG A 1 79 ? 16.329 -6.385 -5.324 1.00 96.31 79 ARG A O 1
ATOM 631 N N . ASP A 1 80 ? 15.438 -6.046 -7.365 1.00 96.56 80 ASP A N 1
ATOM 632 C CA . ASP A 1 80 ? 16.347 -4.991 -7.784 1.00 96.56 80 ASP A CA 1
ATOM 633 C C . ASP A 1 80 ? 15.991 -3.693 -7.047 1.00 96.56 80 ASP A C 1
ATOM 635 O O . ASP A 1 80 ? 14.972 -3.041 -7.307 1.00 96.56 80 ASP A O 1
ATOM 639 N N . THR A 1 81 ? 16.809 -3.368 -6.050 1.00 95.00 81 THR A N 1
ATOM 640 C CA . THR A 1 81 ? 16.633 -2.195 -5.194 1.00 95.00 81 THR A CA 1
ATOM 641 C C . THR A 1 81 ? 16.863 -0.914 -5.967 1.00 95.00 81 THR A C 1
ATOM 643 O O . THR A 1 81 ? 16.046 -0.006 -5.865 1.00 95.00 81 THR A O 1
ATOM 646 N N . ASP A 1 82 ? 17.898 -0.877 -6.804 1.00 95.50 82 ASP A N 1
ATOM 647 C CA . ASP A 1 82 ? 18.270 0.310 -7.567 1.00 95.50 82 ASP A CA 1
ATOM 648 C C . ASP A 1 82 ? 17.173 0.632 -8.581 1.00 95.50 82 ASP A C 1
ATOM 650 O O . ASP A 1 82 ? 16.740 1.777 -8.706 1.00 95.50 82 ASP A O 1
ATOM 654 N N . ARG A 1 83 ? 16.651 -0.387 -9.273 1.00 95.44 83 ARG A N 1
ATOM 655 C CA . ARG A 1 83 ? 15.502 -0.233 -10.175 1.00 95.44 83 ARG A CA 1
ATOM 656 C C . ARG A 1 83 ? 14.263 0.249 -9.429 1.00 95.44 83 ARG A C 1
ATOM 658 O O . ARG A 1 83 ? 13.554 1.112 -9.927 1.00 95.44 83 ARG A O 1
ATOM 665 N N . THR A 1 84 ? 14.006 -0.279 -8.235 1.00 95.75 84 THR A N 1
ATOM 666 C CA . THR A 1 84 ? 12.857 0.146 -7.423 1.00 95.75 84 THR A CA 1
ATOM 667 C C . THR A 1 84 ? 12.983 1.611 -7.008 1.00 95.75 84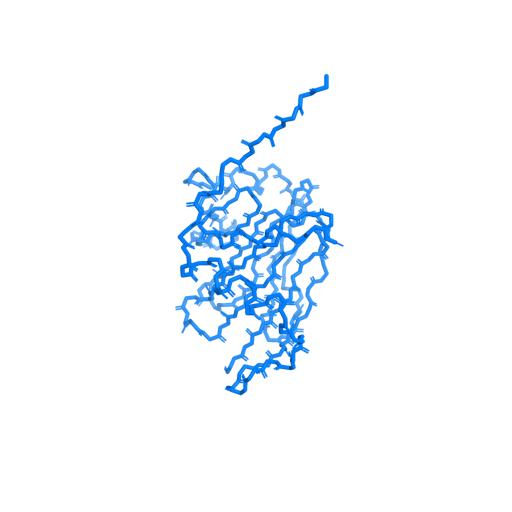 THR A C 1
ATOM 669 O O . THR A 1 84 ? 12.042 2.377 -7.188 1.00 95.75 84 THR A O 1
ATOM 672 N N . GLU A 1 85 ? 14.143 2.019 -6.497 1.00 92.50 85 GLU A N 1
ATOM 673 C CA . GLU A 1 85 ? 14.396 3.385 -6.028 1.00 92.50 85 GLU A CA 1
ATOM 674 C C . GLU A 1 85 ? 14.358 4.404 -7.170 1.00 92.50 85 GLU A C 1
ATOM 676 O O . GLU A 1 85 ? 13.716 5.444 -7.040 1.00 92.50 85 GLU A O 1
ATOM 681 N N . ASN A 1 86 ? 14.948 4.077 -8.323 1.00 95.50 86 ASN A N 1
ATOM 682 C CA . ASN A 1 86 ? 14.922 4.933 -9.514 1.00 95.50 86 ASN A CA 1
ATOM 683 C C . ASN A 1 86 ? 13.510 5.136 -10.091 1.00 95.50 86 ASN A C 1
ATOM 685 O O . ASN A 1 86 ? 13.277 6.087 -10.838 1.00 95.50 86 ASN A O 1
ATOM 689 N N . ASN A 1 87 ? 12.572 4.250 -9.754 1.00 96.31 87 ASN A N 1
ATOM 690 C CA . ASN A 1 87 ? 11.186 4.293 -10.207 1.00 96.31 87 ASN A CA 1
ATOM 691 C C . ASN A 1 87 ? 10.234 4.958 -9.199 1.00 96.31 87 ASN A C 1
ATOM 693 O O . ASN A 1 87 ? 9.051 5.124 -9.503 1.00 96.31 87 ASN A O 1
ATOM 697 N N . ILE A 1 88 ? 10.726 5.370 -8.027 1.00 93.56 88 ILE A N 1
ATOM 698 C CA . ILE A 1 88 ? 9.995 6.250 -7.113 1.00 93.56 88 ILE A CA 1
ATOM 699 C C . ILE A 1 88 ? 10.190 7.690 -7.592 1.00 93.56 88 ILE A C 1
ATOM 701 O O . ILE A 1 88 ? 11.306 8.202 -7.654 1.00 93.56 88 ILE A O 1
ATOM 705 N N . ILE A 1 89 ? 9.091 8.362 -7.925 1.00 92.81 89 ILE A N 1
ATOM 706 C CA . ILE A 1 89 ? 9.107 9.704 -8.515 1.00 92.81 89 ILE A CA 1
ATOM 707 C C . ILE A 1 89 ? 8.281 10.681 -7.676 1.00 92.81 89 ILE A C 1
ATOM 709 O O . ILE A 1 89 ? 7.747 10.336 -6.620 1.00 92.81 89 ILE A O 1
ATOM 713 N N . ASP A 1 90 ? 8.207 11.929 -8.144 1.00 87.88 90 ASP A N 1
ATOM 714 C CA . ASP A 1 90 ? 7.384 12.985 -7.548 1.00 87.88 90 ASP A CA 1
ATOM 715 C C . ASP A 1 90 ? 7.605 13.120 -6.033 1.00 87.88 90 ASP A C 1
ATOM 717 O O . ASP A 1 90 ? 6.679 13.124 -5.231 1.00 87.88 90 ASP A O 1
ATOM 721 N N . ARG A 1 91 ? 8.883 13.148 -5.625 1.00 85.69 91 ARG A N 1
ATOM 722 C CA . ARG A 1 91 ? 9.306 13.249 -4.215 1.00 85.69 91 ARG A CA 1
ATOM 723 C C . ARG A 1 91 ? 8.748 12.135 -3.316 1.00 85.69 91 ARG A C 1
ATOM 725 O O . ARG A 1 91 ? 8.501 12.372 -2.137 1.00 85.69 91 ARG A O 1
ATOM 732 N N . GLY A 1 92 ? 8.570 10.935 -3.864 1.00 84.31 92 GLY A N 1
ATOM 733 C CA . GLY A 1 92 ? 8.054 9.789 -3.118 1.00 84.31 92 GLY A CA 1
ATOM 734 C C . GLY A 1 92 ? 6.533 9.704 -3.087 1.00 84.31 92 GLY A C 1
ATOM 735 O O . GLY A 1 92 ? 5.996 8.923 -2.312 1.00 84.31 92 GLY A O 1
ATOM 736 N N . LEU A 1 93 ? 5.818 10.496 -3.888 1.00 86.81 93 LEU A N 1
ATOM 737 C CA . LEU A 1 93 ? 4.357 10.418 -3.967 1.00 86.81 93 LEU A CA 1
ATOM 738 C C . LEU A 1 93 ? 3.886 9.355 -4.961 1.00 86.81 93 LEU A C 1
ATOM 740 O O . LEU A 1 93 ? 2.778 8.840 -4.825 1.00 86.81 93 LEU A O 1
ATOM 744 N N . LYS A 1 94 ? 4.732 8.987 -5.930 1.00 92.69 94 LYS A N 1
ATOM 745 C CA . LYS A 1 94 ? 4.357 8.066 -7.004 1.00 92.69 94 LYS A CA 1
ATOM 746 C C . LYS A 1 94 ? 5.418 7.018 -7.285 1.00 92.69 94 LYS A C 1
ATOM 748 O O . LYS A 1 94 ? 6.598 7.201 -6.983 1.00 92.69 94 LYS A O 1
ATOM 753 N N . PHE A 1 95 ? 4.987 5.934 -7.911 1.00 95.50 95 PHE A N 1
ATOM 754 C CA . PHE A 1 95 ? 5.847 4.853 -8.370 1.00 95.50 95 PHE A CA 1
ATOM 755 C C . PHE A 1 95 ? 5.514 4.492 -9.816 1.00 95.50 95 PHE A C 1
ATOM 757 O O . PHE A 1 95 ? 4.344 4.362 -10.164 1.00 95.50 95 PHE A O 1
ATOM 764 N N . ILE A 1 96 ? 6.534 4.314 -10.654 1.00 97.88 96 ILE A N 1
ATOM 765 C CA . ILE A 1 96 ? 6.368 3.768 -12.004 1.00 97.88 96 ILE A CA 1
ATOM 766 C C . ILE A 1 96 ? 6.612 2.262 -11.941 1.00 97.88 96 ILE A C 1
ATOM 768 O O . ILE A 1 96 ? 7.746 1.838 -11.724 1.00 97.88 96 ILE A O 1
ATOM 772 N N . ILE A 1 97 ? 5.587 1.451 -12.193 1.00 97.50 97 ILE A N 1
ATOM 773 C CA . ILE A 1 97 ? 5.713 -0.008 -12.259 1.00 97.50 97 ILE A CA 1
ATOM 774 C C . ILE A 1 97 ? 6.606 -0.375 -13.455 1.00 97.50 97 ILE A C 1
ATOM 776 O O . ILE A 1 97 ? 6.224 -0.118 -14.601 1.00 97.50 97 ILE A O 1
ATOM 780 N N . PRO A 1 98 ? 7.787 -0.981 -13.239 1.00 96.31 98 PRO A N 1
ATOM 781 C CA . PRO A 1 98 ? 8.761 -1.152 -14.313 1.00 96.31 98 PRO A CA 1
ATOM 782 C C . PRO A 1 98 ? 8.320 -2.049 -15.485 1.00 96.31 98 PRO A C 1
ATOM 784 O O . PRO A 1 98 ? 8.848 -1.909 -16.586 1.00 96.31 98 PRO A O 1
ATOM 787 N N . GLU A 1 99 ? 7.393 -2.983 -15.276 1.00 93.25 99 GLU A N 1
ATOM 788 C CA . GLU A 1 99 ? 6.943 -3.962 -16.280 1.00 93.25 99 GLU A CA 1
ATOM 789 C C . GLU A 1 99 ? 5.824 -3.416 -17.164 1.00 93.25 99 GLU A C 1
ATOM 791 O O . GLU A 1 99 ? 5.697 -3.836 -18.313 1.00 93.25 99 GLU A O 1
ATOM 796 N N . SER A 1 100 ? 5.007 -2.501 -16.638 1.00 95.12 100 SER A N 1
ATOM 797 C CA . SER A 1 100 ? 3.877 -1.903 -17.358 1.00 95.12 100 SER A CA 1
ATOM 798 C C . SER A 1 100 ? 4.100 -0.441 -17.739 1.00 95.12 100 SER A C 1
ATOM 800 O O . SER A 1 100 ? 3.316 0.094 -18.520 1.00 95.12 100 SER A O 1
ATOM 802 N N . ALA A 1 101 ? 5.148 0.198 -17.205 1.00 96.19 101 ALA A N 1
ATOM 803 C CA . ALA A 1 101 ? 5.368 1.646 -17.249 1.00 96.19 101 ALA A CA 1
ATOM 804 C C . ALA A 1 101 ? 4.190 2.462 -16.679 1.00 96.19 101 ALA A C 1
ATOM 806 O O . ALA A 1 101 ? 4.032 3.642 -16.986 1.00 96.19 101 ALA A O 1
ATOM 807 N N . GLU A 1 102 ? 3.355 1.829 -15.857 1.00 97.06 102 GLU A N 1
ATOM 808 C CA . GLU A 1 102 ? 2.204 2.460 -15.229 1.00 97.06 102 GLU A CA 1
ATOM 809 C C . GLU A 1 102 ? 2.644 3.320 -14.045 1.00 97.06 102 GLU A C 1
ATOM 811 O O . GLU A 1 102 ? 3.365 2.848 -13.169 1.00 97.06 102 GLU A O 1
ATOM 816 N N . GLU A 1 103 ? 2.187 4.569 -14.008 1.00 96.56 103 GLU A N 1
ATOM 817 C CA . GLU A 1 103 ? 2.383 5.468 -12.873 1.00 96.56 103 GLU A CA 1
ATOM 818 C C . GLU A 1 103 ? 1.239 5.293 -11.870 1.00 96.56 103 GLU A C 1
ATOM 820 O O . GLU A 1 103 ? 0.069 5.456 -12.218 1.00 96.56 103 GLU A O 1
ATOM 825 N N . ILE A 1 104 ? 1.585 4.979 -10.623 1.00 94.38 104 ILE A N 1
ATOM 826 C CA . ILE A 1 104 ? 0.637 4.805 -9.523 1.00 94.38 104 ILE A CA 1
ATOM 827 C C . ILE A 1 104 ? 0.940 5.780 -8.389 1.00 94.38 104 ILE A C 1
ATOM 829 O O . ILE A 1 104 ? 2.098 6.104 -8.120 1.00 94.38 104 ILE A O 1
ATOM 833 N N . GLU A 1 105 ? -0.103 6.194 -7.678 1.00 91.06 105 GLU A N 1
ATOM 834 C CA . GLU A 1 105 ? 0.038 6.902 -6.405 1.00 91.06 105 GLU A CA 1
ATOM 835 C C . GLU A 1 105 ? 0.470 5.912 -5.312 1.00 91.06 105 GLU A C 1
ATOM 837 O O . GLU A 1 105 ? -0.045 4.789 -5.229 1.00 91.06 105 GLU A O 1
ATOM 842 N N . ILE A 1 106 ? 1.402 6.329 -4.454 1.00 90.88 106 ILE A N 1
ATOM 843 C CA . ILE A 1 106 ? 1.876 5.537 -3.316 1.00 90.88 106 ILE A CA 1
ATOM 844 C C . ILE A 1 106 ? 1.748 6.305 -2.001 1.00 90.88 106 ILE A C 1
ATOM 846 O O . ILE A 1 106 ? 1.843 7.528 -1.934 1.00 90.88 106 ILE A O 1
ATOM 850 N N . PHE A 1 107 ? 1.557 5.563 -0.917 1.00 85.56 107 PHE A N 1
ATOM 851 C CA . PHE A 1 107 ? 1.533 6.082 0.446 1.00 85.56 107 PHE A CA 1
ATOM 852 C C . PHE A 1 107 ? 2.397 5.206 1.351 1.00 85.56 107 PHE A C 1
ATOM 854 O O . PHE A 1 107 ? 2.549 4.007 1.119 1.00 85.56 107 PHE A O 1
ATOM 861 N N . GLY A 1 108 ? 2.955 5.768 2.419 1.00 77.75 108 GLY A N 1
ATOM 862 C CA . GLY A 1 108 ? 3.739 4.988 3.360 1.00 77.75 108 GLY A CA 1
ATOM 863 C C . GLY A 1 108 ? 4.612 5.800 4.294 1.00 77.75 108 GLY A C 1
ATOM 864 O O . GLY A 1 108 ? 4.311 6.942 4.621 1.00 77.75 108 GLY A O 1
ATOM 865 N N . ILE A 1 109 ? 5.645 5.157 4.831 1.00 65.81 109 ILE A N 1
ATOM 866 C CA . ILE A 1 109 ? 6.553 5.715 5.838 1.00 65.81 109 ILE A CA 1
ATOM 867 C C . ILE A 1 109 ? 7.326 6.893 5.243 1.00 65.81 109 ILE A C 1
ATOM 869 O O . ILE A 1 109 ? 7.379 7.943 5.880 1.00 65.81 109 ILE A O 1
ATOM 873 N N . GLU A 1 110 ? 7.824 6.724 4.019 1.00 66.62 110 GLU A N 1
ATOM 874 C CA . GLU A 1 110 ? 8.642 7.698 3.280 1.00 66.62 110 GLU A CA 1
ATOM 875 C C . GLU A 1 110 ? 7.912 8.269 2.048 1.00 66.62 110 GLU A C 1
ATOM 877 O O . GLU A 1 110 ? 8.526 8.923 1.211 1.00 66.62 110 GLU A O 1
ATOM 882 N N . ALA A 1 111 ? 6.602 8.020 1.933 1.00 59.12 111 ALA A N 1
ATOM 883 C CA . ALA A 1 111 ? 5.808 8.297 0.739 1.00 59.12 111 ALA A CA 1
ATOM 884 C C . ALA A 1 111 ? 4.409 8.844 1.068 1.00 59.12 111 ALA A C 1
ATOM 886 O O . ALA A 1 111 ? 3.761 8.373 2.006 1.00 59.12 111 ALA A O 1
ATOM 887 N N . GLY A 1 112 ? 3.906 9.760 0.238 1.00 57.66 112 GLY A N 1
ATOM 888 C CA . GLY A 1 112 ? 2.484 10.121 0.173 1.00 57.66 112 GLY A CA 1
ATOM 889 C C . GLY A 1 112 ? 1.851 10.826 1.384 1.00 57.66 112 GLY A C 1
ATOM 890 O O . GLY A 1 112 ? 2.462 11.064 2.426 1.00 57.66 112 GLY A O 1
ATOM 891 N N . ASP A 1 113 ? 0.550 11.084 1.233 1.00 51.16 113 ASP A N 1
ATOM 892 C CA . ASP A 1 113 ? -0.355 11.735 2.197 1.00 51.16 113 ASP A CA 1
ATOM 893 C C . ASP A 1 113 ? -1.065 10.707 3.110 1.00 51.16 113 ASP A C 1
ATOM 895 O O . ASP A 1 113 ? -2.247 10.813 3.444 1.00 51.16 113 ASP A O 1
ATOM 899 N N . GLY A 1 114 ? -0.357 9.636 3.489 1.00 51.81 114 GLY A N 1
ATOM 900 C CA . GLY A 1 114 ? -0.926 8.590 4.342 1.00 51.81 114 GLY A CA 1
ATOM 901 C C . GLY A 1 114 ? -1.393 9.158 5.687 1.00 51.81 114 GLY A C 1
ATOM 902 O O . GLY A 1 114 ? -0.743 10.030 6.261 1.00 51.81 114 GLY A O 1
ATOM 903 N N . VAL A 1 115 ? -2.492 8.650 6.255 1.00 51.97 115 VAL A N 1
ATOM 904 C CA . VAL A 1 115 ? -2.871 9.039 7.625 1.00 51.97 115 VAL A CA 1
ATOM 905 C C . VAL A 1 115 ? -1.844 8.447 8.587 1.00 51.97 115 VAL A C 1
ATOM 907 O O . VAL A 1 115 ? -1.728 7.231 8.738 1.00 51.97 115 VAL A O 1
ATOM 910 N N . HIS A 1 116 ? -1.057 9.323 9.208 1.00 53.75 116 HIS A N 1
ATOM 911 C CA . HIS A 1 116 ? 0.019 8.955 10.116 1.00 53.75 116 HIS A CA 1
ATOM 912 C C . HIS A 1 116 ? -0.568 8.638 11.496 1.00 53.75 116 HIS A C 1
ATOM 914 O O . HIS A 1 116 ? -0.928 9.543 12.248 1.00 53.75 116 HIS A O 1
ATOM 920 N N . LEU A 1 117 ? -0.645 7.356 11.856 1.00 45.81 117 LEU A N 1
ATOM 921 C CA . LEU A 1 117 ? -1.026 6.940 13.205 1.00 45.81 117 LEU A CA 1
ATOM 922 C C . LEU A 1 117 ? 0.225 6.494 13.967 1.00 45.81 117 LEU A C 1
ATOM 924 O O . LEU A 1 117 ? 0.775 5.418 13.727 1.00 45.81 117 LEU A O 1
ATOM 928 N N . THR A 1 118 ? 0.694 7.316 14.908 1.00 41.53 118 THR A N 1
ATOM 929 C CA . THR A 1 118 ? 1.706 6.885 15.881 1.00 41.53 118 THR A CA 1
ATOM 930 C C . THR A 1 118 ? 1.033 5.976 16.909 1.00 41.53 118 THR A C 1
ATOM 932 O O . THR A 1 118 ? 0.261 6.456 17.740 1.00 41.53 118 THR A O 1
ATOM 935 N N . ILE A 1 119 ? 1.320 4.670 16.880 1.00 46.44 119 ILE A N 1
ATOM 936 C CA . ILE A 1 119 ? 0.869 3.731 17.916 1.00 46.44 119 ILE A CA 1
ATOM 937 C C . ILE A 1 119 ? 2.072 3.363 18.797 1.00 46.44 119 ILE A C 1
ATOM 939 O O . ILE A 1 119 ? 2.922 2.604 18.350 1.00 46.44 119 ILE A O 1
ATOM 943 N N . PRO A 1 120 ? 2.151 3.827 20.061 1.00 39.28 120 PRO A N 1
ATOM 944 C CA . PRO A 1 120 ? 3.315 3.619 20.939 1.00 39.28 120 PRO A CA 1
ATOM 945 C C . PRO A 1 120 ? 3.662 2.156 21.270 1.00 39.28 120 PRO A C 1
ATOM 947 O O . PRO A 1 120 ? 4.663 1.907 21.930 1.00 39.28 120 PRO A O 1
ATOM 950 N N . ARG A 1 121 ? 2.803 1.199 20.893 1.00 40.62 121 ARG A N 1
ATOM 951 C CA . ARG A 1 121 ? 2.969 -0.245 21.139 1.00 40.62 121 ARG A CA 1
ATOM 952 C C . ARG A 1 121 ? 3.445 -1.031 19.913 1.00 40.62 121 ARG A C 1
ATOM 954 O O . ARG A 1 121 ? 3.607 -2.240 20.015 1.00 40.62 121 ARG A O 1
ATOM 961 N N . LEU A 1 122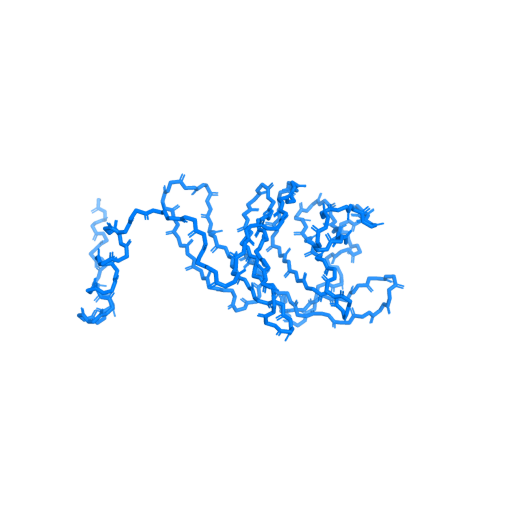 ? 3.608 -0.372 18.771 1.00 43.16 122 LEU A N 1
ATOM 962 C CA . LEU A 1 122 ? 4.176 -0.954 17.561 1.00 43.16 122 LEU A CA 1
ATOM 963 C C . LEU A 1 122 ? 5.482 -0.220 17.262 1.00 43.16 122 LEU A C 1
ATOM 965 O O . LEU A 1 122 ? 5.566 0.989 17.479 1.00 43.16 122 LEU A O 1
ATOM 969 N N . ASP A 1 123 ? 6.486 -0.942 16.769 1.00 43.47 123 ASP A N 1
ATOM 970 C CA . ASP A 1 123 ? 7.821 -0.417 16.446 1.00 43.47 123 ASP A CA 1
ATOM 971 C C . ASP A 1 123 ? 7.807 0.477 15.186 1.00 43.47 123 ASP A C 1
ATOM 973 O O . ASP A 1 123 ? 8.611 0.311 14.270 1.00 43.47 123 ASP A O 1
ATOM 977 N N . GLY A 1 124 ? 6.853 1.405 15.077 1.00 50.12 124 GLY A N 1
ATOM 978 C CA . GLY A 1 124 ? 6.755 2.294 13.928 1.00 50.12 124 GLY A CA 1
ATOM 979 C C . GLY A 1 124 ? 5.412 2.991 13.743 1.00 50.12 124 GLY A C 1
ATOM 980 O O . GLY A 1 124 ? 4.472 2.879 14.529 1.00 50.12 124 GLY A O 1
ATOM 981 N N . TRP A 1 125 ? 5.352 3.756 12.659 1.00 54.25 125 TRP A N 1
ATOM 982 C CA . TRP A 1 125 ? 4.186 4.519 12.235 1.00 54.25 125 TRP A CA 1
ATOM 983 C C . TRP A 1 125 ? 3.263 3.596 11.440 1.00 54.25 125 TRP A C 1
ATOM 985 O O . TRP A 1 125 ? 3.725 2.917 10.524 1.00 54.25 125 TRP A O 1
ATOM 995 N N . ILE A 1 126 ? 1.968 3.589 11.753 1.00 63.00 126 ILE A N 1
ATOM 996 C CA . ILE A 1 126 ? 0.973 2.925 10.911 1.00 63.00 126 ILE A CA 1
ATOM 997 C C . ILE A 1 126 ? 0.543 3.90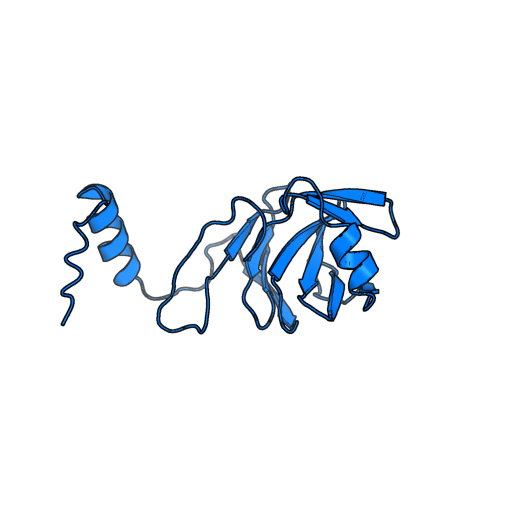1 9.823 1.00 63.00 126 ILE A C 1
ATOM 999 O O . ILE A 1 126 ? 0.228 5.059 10.115 1.00 63.00 126 ILE A O 1
ATOM 1003 N N . LYS A 1 127 ? 0.529 3.424 8.577 1.00 77.25 127 LYS A N 1
ATOM 1004 C CA . LYS A 1 127 ? 0.105 4.188 7.402 1.00 77.25 127 LYS A CA 1
ATOM 1005 C C . LYS A 1 127 ? -1.023 3.441 6.711 1.00 77.25 127 LYS A C 1
ATOM 1007 O O . LYS A 1 127 ? -0.997 2.213 6.637 1.00 77.25 127 LYS A O 1
ATOM 1012 N N . CYS A 1 128 ? -2.015 4.169 6.220 1.00 84.50 128 CYS A N 1
ATOM 1013 C CA . CYS A 1 128 ? -3.141 3.576 5.518 1.00 84.50 128 CYS A CA 1
ATOM 1014 C C . CYS A 1 128 ? -3.567 4.396 4.301 1.00 84.50 128 CYS A C 1
ATOM 1016 O O . CYS A 1 128 ? -3.264 5.586 4.212 1.00 84.50 128 CYS A O 1
ATOM 1018 N N . GLY A 1 129 ? -4.265 3.735 3.380 1.00 83.44 129 GLY A N 1
ATOM 1019 C CA . GLY A 1 129 ? -4.740 4.315 2.128 1.00 83.44 129 GLY A CA 1
ATOM 1020 C C . GLY A 1 129 ? -5.964 3.578 1.593 1.00 83.44 129 GLY A C 1
ATOM 1021 O O . GLY A 1 129 ? -6.278 2.469 2.039 1.00 83.44 129 GLY A O 1
ATOM 1022 N N . PHE A 1 130 ? -6.647 4.204 0.638 1.00 87.12 130 PHE A N 1
ATOM 1023 C CA . PHE A 1 130 ? -7.777 3.625 -0.086 1.00 87.12 130 PHE A CA 1
ATOM 1024 C C . PHE A 1 130 ? -7.391 3.368 -1.540 1.00 87.12 130 PHE A C 1
ATOM 1026 O O . PHE A 1 130 ? -6.700 4.187 -2.145 1.00 87.12 130 PHE A O 1
ATOM 1033 N N . ALA A 1 131 ? -7.874 2.259 -2.103 1.00 87.75 131 ALA A N 1
ATOM 1034 C CA . ALA A 1 131 ? -7.772 2.020 -3.539 1.00 87.75 131 ALA A CA 1
ATOM 1035 C C . ALA A 1 131 ? -8.567 3.075 -4.331 1.00 87.75 131 ALA A C 1
ATOM 1037 O O . ALA A 1 131 ? -9.543 3.614 -3.794 1.00 87.75 131 ALA A O 1
ATOM 1038 N N . PRO A 1 132 ? -8.230 3.322 -5.611 1.00 85.88 132 PRO A N 1
ATOM 1039 C CA . PRO A 1 132 ? -8.933 4.294 -6.449 1.00 85.88 132 PRO A CA 1
ATOM 1040 C C . PRO A 1 132 ? -10.455 4.099 -6.516 1.00 85.88 132 PRO A C 1
ATOM 1042 O O . PRO A 1 132 ? -11.194 5.081 -6.530 1.00 85.88 132 PRO A O 1
ATOM 1045 N N . SER A 1 133 ? -10.958 2.856 -6.495 1.00 89.75 133 SER A N 1
ATOM 1046 C CA . SER A 1 133 ? -12.409 2.599 -6.461 1.00 89.75 133 SER A CA 1
ATOM 1047 C C . SER A 1 133 ? -13.083 2.933 -5.124 1.00 89.75 133 SER A C 1
ATOM 1049 O O . SER A 1 133 ? -14.311 2.973 -5.037 1.00 89.75 133 SER A O 1
ATOM 1051 N N . GLY A 1 134 ? -12.308 3.101 -4.050 1.00 87.19 134 GLY A N 1
ATOM 1052 C CA . GLY A 1 134 ? -12.811 3.191 -2.681 1.00 87.19 134 GLY A CA 1
ATOM 1053 C C . GLY A 1 134 ? -13.376 1.873 -2.135 1.00 87.19 134 GLY A C 1
ATOM 1054 O O . GLY A 1 134 ? -14.061 1.888 -1.104 1.00 87.19 134 GLY A O 1
ATOM 1055 N N . ASN A 1 135 ? -13.131 0.742 -2.810 1.00 91.81 135 ASN A N 1
ATOM 1056 C CA . ASN A 1 135 ? -13.586 -0.585 -2.380 1.00 91.81 135 ASN A CA 1
ATOM 1057 C C . ASN A 1 135 ? -12.551 -1.356 -1.564 1.00 91.81 135 ASN A C 1
ATOM 1059 O O . ASN A 1 135 ? -12.891 -2.383 -0.983 1.00 91.81 135 ASN A O 1
ATOM 1063 N N . GLN A 1 136 ? -11.319 -0.852 -1.477 1.00 91.50 136 GLN A N 1
ATOM 1064 C CA . GLN A 1 136 ? -10.269 -1.445 -0.660 1.00 91.50 136 GLN A CA 1
ATOM 1065 C C . GLN A 1 136 ? -9.634 -0.404 0.255 1.00 91.50 136 GLN A C 1
ATOM 1067 O O . GLN A 1 136 ? -9.489 0.763 -0.111 1.00 91.50 136 GLN A O 1
ATOM 1072 N N . PHE A 1 137 ? -9.241 -0.855 1.438 1.00 90.50 137 PHE A N 1
ATOM 1073 C CA . PHE A 1 137 ? -8.522 -0.089 2.441 1.00 90.50 137 PHE A CA 1
ATOM 1074 C C . PHE A 1 137 ? -7.345 -0.923 2.933 1.00 90.50 137 PHE A C 1
ATOM 1076 O O . PHE A 1 137 ? -7.520 -2.076 3.322 1.00 90.50 137 PHE A O 1
ATOM 1083 N N . MET A 1 138 ? -6.145 -0.355 2.922 1.00 90.00 138 MET A N 1
ATOM 1084 C CA . MET A 1 138 ? -4.935 -1.059 3.334 1.00 90.00 138 MET A CA 1
ATOM 1085 C C . MET A 1 138 ? -4.265 -0.335 4.487 1.00 90.00 138 MET A C 1
ATOM 1087 O O . MET A 1 138 ? -4.147 0.887 4.477 1.00 90.00 138 MET A O 1
ATOM 1091 N N . VAL A 1 139 ? -3.800 -1.111 5.460 1.00 88.31 139 VAL A N 1
ATOM 1092 C CA . VAL A 1 139 ? -2.971 -0.664 6.577 1.00 88.31 139 VAL A CA 1
ATOM 1093 C C . VAL A 1 139 ? -1.618 -1.346 6.448 1.00 88.31 139 VAL A C 1
ATOM 1095 O O . VAL A 1 139 ? -1.560 -2.575 6.434 1.00 88.31 139 VAL A O 1
ATOM 1098 N N . ILE A 1 140 ? -0.540 -0.571 6.365 1.00 86.50 140 ILE A N 1
ATOM 1099 C CA . ILE A 1 140 ? 0.823 -1.095 6.263 1.00 86.50 140 ILE A CA 1
ATOM 1100 C C . ILE A 1 140 ? 1.625 -0.839 7.540 1.00 86.50 140 ILE A C 1
ATOM 1102 O O . ILE A 1 140 ? 1.411 0.143 8.258 1.00 86.50 140 ILE A O 1
ATOM 1106 N N . GLY A 1 141 ? 2.578 -1.732 7.787 1.00 79.81 141 GLY A N 1
ATOM 1107 C CA . GLY A 1 141 ? 3.634 -1.602 8.782 1.00 79.81 141 GLY A CA 1
ATOM 1108 C C . GLY A 1 141 ? 4.904 -2.303 8.298 1.00 79.81 141 GLY A C 1
ATOM 1109 O O . GLY A 1 141 ? 4.913 -2.941 7.248 1.00 79.81 141 GLY A O 1
ATOM 1110 N N . SER A 1 142 ? 5.983 -2.235 9.078 1.00 74.44 142 SER A N 1
ATOM 1111 C CA . SER A 1 142 ? 7.289 -2.792 8.685 1.00 74.44 142 SER A CA 1
ATOM 1112 C C . SER A 1 142 ? 7.270 -4.295 8.364 1.00 74.44 142 SER A C 1
ATOM 1114 O O . SER A 1 142 ? 8.121 -4.759 7.610 1.00 74.44 142 SER A O 1
ATOM 1116 N N . GLY A 1 143 ? 6.309 -5.050 8.912 1.00 79.38 143 GLY A N 1
ATOM 1117 C CA . GLY A 1 143 ? 6.122 -6.486 8.669 1.00 79.38 143 GLY A CA 1
ATOM 1118 C C . GLY A 1 143 ? 5.163 -6.850 7.527 1.00 79.38 143 GLY A C 1
ATOM 1119 O O . GLY A 1 143 ? 4.970 -8.041 7.262 1.00 79.38 143 GLY A O 1
ATOM 1120 N N . GLY A 1 144 ? 4.557 -5.866 6.852 1.00 84.81 144 GLY A N 1
ATOM 1121 C CA . GLY A 1 144 ? 3.685 -6.112 5.707 1.00 84.81 144 GLY A CA 1
ATOM 1122 C C . GLY A 1 144 ? 2.429 -5.248 5.686 1.00 84.81 144 GLY A C 1
ATOM 1123 O O . GLY A 1 144 ? 2.445 -4.089 6.098 1.00 84.81 144 GLY A O 1
ATOM 1124 N N . ALA A 1 145 ? 1.330 -5.819 5.196 1.00 88.50 145 ALA A N 1
ATOM 1125 C CA . ALA A 1 145 ? 0.065 -5.119 5.028 1.00 88.50 145 ALA A CA 1
ATOM 1126 C C . ALA A 1 145 ? -1.142 -5.972 5.431 1.00 88.50 145 ALA A C 1
ATOM 1128 O O . ALA A 1 145 ? -1.173 -7.182 5.210 1.00 88.50 145 ALA A O 1
ATOM 1129 N N . VAL A 1 146 ? -2.166 -5.318 5.973 1.00 89.00 146 VAL A N 1
ATOM 1130 C CA . VAL A 1 146 ? -3.506 -5.882 6.162 1.00 89.00 146 VAL A CA 1
ATOM 1131 C C . VAL A 1 146 ? -4.470 -5.120 5.267 1.00 89.00 146 VAL A C 1
ATOM 1133 O O . VAL A 1 146 ? -4.470 -3.888 5.253 1.00 89.00 146 VAL A O 1
ATOM 1136 N N . VAL A 1 147 ? -5.294 -5.855 4.530 1.00 89.38 147 VAL A N 1
ATOM 1137 C CA . VAL A 1 147 ? -6.197 -5.312 3.514 1.00 89.38 147 VAL A CA 1
ATOM 1138 C C . VAL A 1 147 ? -7.631 -5.619 3.902 1.00 89.38 147 VAL A C 1
ATOM 1140 O O . VAL A 1 147 ? -7.953 -6.739 4.304 1.00 89.38 147 VAL A O 1
ATOM 1143 N N . TYR A 1 148 ? -8.497 -4.633 3.734 1.00 90.94 148 TYR A N 1
ATOM 1144 C CA . TYR A 1 148 ? -9.933 -4.716 3.930 1.00 90.94 148 TYR A CA 1
ATOM 1145 C C . TYR A 1 148 ? -10.638 -4.389 2.618 1.00 90.94 148 TYR A C 1
ATOM 1147 O O . TYR A 1 148 ? -10.211 -3.480 1.909 1.00 90.94 148 TYR A O 1
ATOM 1155 N N . ALA A 1 149 ? -11.718 -5.099 2.308 1.00 89.19 149 ALA A N 1
ATOM 1156 C CA . ALA A 1 149 ? -12.520 -4.874 1.108 1.00 89.19 149 ALA A CA 1
ATOM 1157 C C . ALA A 1 149 ? -14.021 -4.923 1.428 1.00 89.19 149 ALA A C 1
ATOM 1159 O O . ALA A 1 149 ? -14.406 -5.481 2.462 1.00 89.19 149 ALA A O 1
ATOM 1160 N N . LYS A 1 150 ? -14.848 -4.322 0.568 1.00 88.12 150 LYS A N 1
ATOM 1161 C CA . LYS A 1 150 ?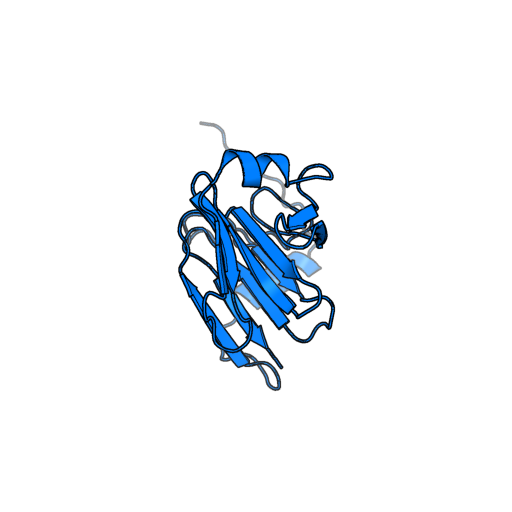 -16.317 -4.318 0.664 1.00 88.12 150 LYS A CA 1
ATOM 1162 C C . LYS A 1 150 ? -16.994 -4.893 -0.573 1.00 88.12 150 LYS A C 1
ATOM 1164 O O . LYS A 1 150 ? -16.405 -4.764 -1.667 1.00 88.12 150 LYS A O 1
#

Sequence (150 aa):
MFKNNKQEIRTNYELALLEKAQKMIPQVPPLPWRQQTVLSASGVIAAGWDSKENIILISSNSGYSINHSMTGERILRDRDTDRTENNIIDRGLKFIIPESAEEIEIFGIEAGDGVHLTIPRLDGWIKCGFAPSGNQFMVIGSGGAVVYAK

Foldseek 3Di:
DDPPPPDDPDDPVVVVVVVVVVPDDDDADDPPKHFQDWAFDAAFFKWFADPVRFIWTQHAQQGIWTARQRHRHTPDGDRPNVVFVVQQDPQQQWGQDPVVSDITGMDGNRYHPFDWDDDVVDPDTWTKDAHPVNQKIWIDDNGGITMMGD